Protein AF-A0A1C6CNF0-F1 (afdb_monomer)

Structure (mmCIF, N/CA/C/O backbone):
data_AF-A0A1C6CNF0-F1
#
_entry.id   AF-A0A1C6CNF0-F1
#
loop_
_atom_site.group_PDB
_atom_site.id
_atom_site.type_symbol
_atom_site.label_atom_id
_atom_site.label_alt_id
_atom_site.label_comp_id
_atom_site.label_asym_id
_atom_site.label_entity_id
_atom_site.label_seq_id
_atom_site.pdbx_PDB_ins_code
_atom_site.Cartn_x
_atom_site.Cartn_y
_atom_site.Cartn_z
_atom_site.occupancy
_atom_site.B_iso_or_equiv
_atom_site.auth_seq_id
_atom_site.auth_comp_id
_atom_site.auth_asym_id
_atom_site.auth_atom_id
_atom_site.pdbx_PDB_model_num
ATOM 1 N N . MET A 1 1 ? 11.056 -21.418 -37.178 1.00 41.09 1 MET A N 1
ATOM 2 C CA . MET A 1 1 ? 12.024 -20.706 -36.322 1.00 41.09 1 MET A CA 1
ATOM 3 C C . MET A 1 1 ? 11.214 -19.756 -35.467 1.00 41.09 1 MET A C 1
ATOM 5 O O . MET A 1 1 ? 10.624 -18.833 -36.010 1.00 41.09 1 MET A O 1
ATOM 9 N N . GLN A 1 2 ? 11.046 -20.071 -34.186 1.00 51.88 2 GLN A N 1
ATOM 10 C CA . GLN A 1 2 ? 10.356 -19.191 -33.249 1.00 51.88 2 GLN A CA 1
ATOM 11 C C . GLN A 1 2 ? 11.334 -18.046 -32.964 1.00 51.88 2 GLN A C 1
ATOM 13 O O . GLN A 1 2 ? 12.425 -18.301 -32.461 1.00 51.88 2 GLN A O 1
ATOM 18 N N . GLY A 1 3 ? 11.019 -16.834 -33.427 1.00 52.22 3 GLY A N 1
ATOM 19 C CA . GLY A 1 3 ? 11.865 -15.670 -33.176 1.00 52.22 3 GLY A CA 1
ATOM 20 C C . GLY A 1 3 ? 12.006 -15.483 -31.671 1.00 52.22 3 GLY A C 1
ATOM 21 O O . GLY A 1 3 ? 10.998 -15.500 -30.964 1.00 52.22 3 GLY A O 1
ATOM 22 N N . SER A 1 4 ? 13.242 -15.368 -31.186 1.00 65.50 4 SER A N 1
ATOM 23 C CA . SER A 1 4 ? 13.508 -14.953 -29.811 1.00 65.50 4 SER A CA 1
ATOM 24 C C . SER A 1 4 ? 12.724 -13.672 -29.545 1.00 65.50 4 SER A C 1
ATOM 26 O O . SER A 1 4 ? 12.798 -12.735 -30.345 1.00 65.50 4 SER A O 1
ATOM 28 N N . GLN A 1 5 ? 11.944 -13.641 -28.466 1.00 62.62 5 GLN A N 1
ATOM 29 C CA . GLN A 1 5 ? 11.320 -12.396 -28.030 1.00 62.62 5 GLN A CA 1
ATOM 30 C C . GLN A 1 5 ? 12.415 -11.336 -27.814 1.00 62.62 5 GLN A C 1
ATOM 32 O O . GLN A 1 5 ? 13.530 -11.710 -27.436 1.00 62.62 5 GLN A O 1
ATOM 37 N N . PRO A 1 6 ? 12.135 -10.048 -28.091 1.00 63.72 6 PRO A N 1
ATOM 38 C CA . PRO A 1 6 ? 13.075 -8.984 -27.774 1.00 63.72 6 PRO A CA 1
ATOM 39 C C . PRO A 1 6 ? 13.482 -9.085 -26.300 1.00 63.72 6 PRO A C 1
ATOM 41 O O . PRO A 1 6 ? 12.638 -9.325 -25.435 1.00 63.72 6 PRO A O 1
ATOM 44 N N . GLU A 1 7 ? 14.778 -8.954 -26.031 1.00 69.12 7 GLU A N 1
ATOM 45 C CA . GLU A 1 7 ? 15.297 -8.886 -24.669 1.00 69.12 7 GLU A CA 1
ATOM 46 C C . GLU A 1 7 ? 14.812 -7.570 -24.058 1.00 69.12 7 GLU A C 1
ATOM 48 O O . GLU A 1 7 ? 15.186 -6.494 -24.520 1.00 69.12 7 GLU A O 1
ATOM 53 N N . HIS A 1 8 ? 13.917 -7.672 -23.078 1.00 72.19 8 HIS A N 1
ATOM 54 C CA . HIS A 1 8 ? 13.428 -6.528 -22.323 1.00 72.19 8 HIS A CA 1
ATOM 55 C C . HIS A 1 8 ? 14.229 -6.412 -21.031 1.00 72.19 8 HIS A C 1
ATOM 57 O O . HIS A 1 8 ? 14.367 -7.393 -20.295 1.00 72.19 8 HIS A O 1
ATOM 63 N N . ASP A 1 9 ? 14.740 -5.219 -20.748 1.00 82.62 9 ASP A N 1
ATOM 64 C CA . ASP A 1 9 ? 15.490 -4.954 -19.523 1.00 82.62 9 ASP A CA 1
ATOM 65 C C . ASP A 1 9 ? 14.503 -4.694 -18.383 1.00 82.62 9 ASP A C 1
ATOM 67 O O . ASP A 1 9 ? 13.824 -3.665 -18.368 1.00 82.62 9 ASP A O 1
ATOM 71 N N . VAL A 1 10 ? 14.387 -5.642 -17.450 1.00 81.19 10 VAL A N 1
ATOM 72 C CA . VAL A 1 10 ? 13.508 -5.525 -16.280 1.00 81.19 10 VAL A CA 1
ATOM 73 C C . VAL A 1 10 ? 14.346 -5.267 -15.037 1.00 81.19 10 VAL A C 1
ATOM 75 O O . VAL A 1 10 ? 15.206 -6.073 -14.676 1.00 81.19 10 VAL A O 1
ATOM 78 N N . ARG A 1 11 ? 14.080 -4.153 -14.348 1.00 83.19 11 ARG A N 1
ATOM 79 C CA . ARG A 1 11 ? 14.834 -3.739 -13.153 1.00 83.19 11 ARG A CA 1
ATOM 80 C C . ARG A 1 11 ? 13.906 -3.322 -12.032 1.00 83.19 11 ARG A C 1
ATOM 82 O O . ARG A 1 11 ? 12.896 -2.679 -12.280 1.00 83.19 11 ARG A O 1
ATOM 89 N N . VAL A 1 12 ? 14.276 -3.620 -10.789 1.00 83.81 12 VAL A N 1
ATOM 90 C CA . VAL A 1 12 ? 13.566 -3.077 -9.624 1.00 83.81 12 VAL A CA 1
ATOM 91 C C . VAL A 1 12 ? 13.845 -1.581 -9.530 1.00 83.81 12 VAL A C 1
ATOM 93 O O . VAL A 1 12 ? 15.001 -1.164 -9.478 1.00 83.81 12 VAL A O 1
ATOM 96 N N . LEU A 1 13 ? 12.777 -0.790 -9.503 1.00 82.25 13 LEU A N 1
ATOM 97 C CA . LEU A 1 13 ? 12.830 0.656 -9.327 1.00 82.25 13 LEU A CA 1
ATOM 98 C C . LEU A 1 13 ? 12.892 1.032 -7.848 1.00 82.25 13 LEU A C 1
ATOM 100 O O . LEU A 1 13 ? 13.674 1.885 -7.435 1.00 82.25 13 LEU A O 1
ATOM 104 N N . GLY A 1 14 ? 12.049 0.385 -7.049 1.00 81.12 14 GLY A N 1
ATOM 105 C CA . GLY A 1 14 ? 11.893 0.691 -5.640 1.00 81.12 14 GLY A CA 1
ATOM 106 C C . GLY A 1 14 ? 11.078 -0.374 -4.927 1.00 81.12 14 GLY A C 1
ATOM 107 O O . GLY A 1 14 ? 10.354 -1.152 -5.548 1.00 81.12 14 GLY A O 1
ATOM 108 N N . MET A 1 15 ? 11.219 -0.402 -3.607 1.00 85.94 15 MET A N 1
ATOM 109 C CA . MET A 1 15 ? 10.506 -1.321 -2.734 1.00 85.94 15 MET A CA 1
ATOM 110 C C . MET A 1 15 ? 9.987 -0.555 -1.523 1.00 85.94 15 MET A C 1
ATOM 112 O O . MET A 1 15 ? 10.771 0.048 -0.794 1.00 85.94 15 MET A O 1
ATOM 116 N N . CYS A 1 16 ? 8.679 -0.615 -1.301 1.00 87.69 16 CYS A N 1
ATOM 117 C CA . CYS A 1 16 ? 8.006 -0.040 -0.148 1.00 87.69 16 CYS A CA 1
ATOM 118 C C . CYS A 1 16 ? 7.602 -1.161 0.826 1.00 87.69 16 CYS A C 1
ATOM 120 O O . CYS A 1 16 ? 6.843 -2.053 0.435 1.00 87.69 16 CYS A O 1
ATOM 122 N N . PRO A 1 17 ? 8.109 -1.175 2.072 1.00 89.62 17 PRO A N 1
ATOM 123 C CA . PRO A 1 17 ? 7.618 -2.090 3.094 1.00 89.62 17 PRO A CA 1
ATOM 124 C C . PRO A 1 17 ? 6.201 -1.694 3.531 1.00 89.62 17 PRO A C 1
ATOM 126 O O . PRO A 1 17 ? 5.917 -0.522 3.778 1.00 89.62 17 PRO A O 1
ATOM 129 N N . LEU A 1 18 ? 5.329 -2.689 3.660 1.00 89.62 18 LEU A N 1
ATOM 130 C CA . LEU A 1 18 ? 3.935 -2.536 4.063 1.00 89.62 18 LEU A CA 1
ATOM 131 C C . LEU A 1 18 ? 3.732 -3.084 5.473 1.00 89.62 18 LEU A C 1
ATOM 133 O O . LEU A 1 18 ? 4.298 -4.121 5.827 1.00 89.62 18 LEU A O 1
ATOM 137 N N . TYR A 1 19 ? 2.908 -2.409 6.269 1.00 90.19 19 TYR A N 1
ATOM 138 C CA . TYR A 1 19 ? 2.727 -2.722 7.684 1.00 90.19 19 TYR A CA 1
ATOM 139 C C . TYR A 1 19 ? 1.264 -2.957 8.056 1.00 90.19 19 TYR A C 1
ATOM 141 O O . TYR A 1 19 ? 0.351 -2.402 7.453 1.00 90.19 19 TYR A O 1
ATOM 149 N N . GLY A 1 20 ? 1.027 -3.742 9.100 1.00 89.69 20 GLY A N 1
ATOM 150 C CA . GLY A 1 20 ? -0.274 -3.847 9.752 1.00 89.69 20 GLY A CA 1
ATOM 151 C C . GLY A 1 20 ? -0.565 -2.641 10.649 1.00 89.69 20 GLY A C 1
ATOM 152 O O . GLY A 1 20 ? 0.234 -1.702 10.769 1.00 89.69 20 GLY A O 1
ATOM 153 N N . LEU A 1 21 ? -1.716 -2.681 11.325 1.00 88.75 21 LEU A N 1
ATOM 154 C CA . LEU A 1 21 ? -2.074 -1.702 12.364 1.00 88.75 21 LEU A CA 1
ATOM 155 C C . LEU A 1 21 ? -1.209 -1.834 13.625 1.00 88.75 21 LEU A C 1
ATOM 157 O O . LEU A 1 21 ? -1.020 -0.864 14.350 1.00 88.75 21 LEU A O 1
ATOM 161 N N . ASP A 1 22 ? -0.657 -3.022 13.852 1.00 87.00 22 ASP A N 1
ATOM 162 C CA . ASP A 1 22 ? 0.239 -3.384 14.952 1.00 87.00 22 ASP A CA 1
ATOM 163 C C . ASP A 1 22 ? 1.720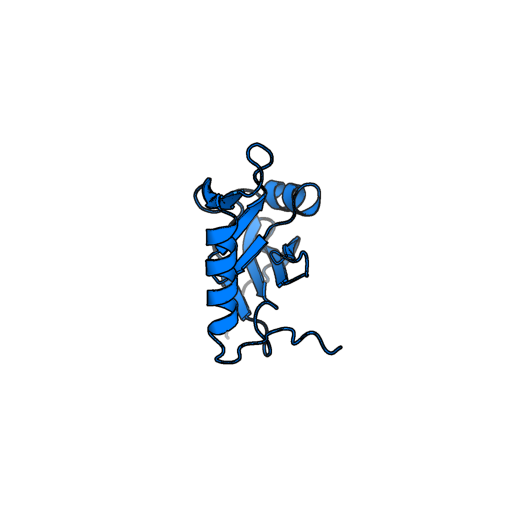 -3.097 14.651 1.00 87.00 22 ASP A C 1
ATOM 165 O O . ASP A 1 22 ? 2.595 -3.516 15.405 1.00 87.00 22 ASP A O 1
ATOM 169 N N . ASP A 1 23 ? 2.007 -2.389 13.552 1.00 86.50 23 ASP A N 1
ATOM 170 C CA . ASP A 1 23 ? 3.359 -2.086 13.074 1.00 86.50 23 ASP A CA 1
ATOM 171 C C . ASP A 1 23 ? 4.205 -3.313 12.678 1.00 86.50 23 ASP A C 1
ATOM 173 O O . ASP A 1 23 ? 5.398 -3.168 12.395 1.00 86.50 23 ASP A O 1
ATOM 177 N N . ASN A 1 24 ? 3.602 -4.499 12.560 1.00 86.88 24 ASN A N 1
ATOM 178 C CA . ASN A 1 24 ? 4.273 -5.661 11.986 1.00 86.88 24 ASN A CA 1
ATOM 179 C C . ASN A 1 24 ? 4.357 -5.541 10.462 1.00 86.88 24 ASN A C 1
ATOM 181 O O . ASN A 1 24 ? 3.446 -5.021 9.822 1.00 86.88 24 ASN A O 1
ATOM 185 N N . LEU A 1 25 ? 5.453 -6.023 9.871 1.00 87.31 25 LEU A N 1
ATOM 186 C CA . LEU A 1 25 ? 5.607 -6.084 8.417 1.00 87.31 25 LEU A CA 1
ATOM 187 C C . LEU A 1 25 ? 4.594 -7.087 7.843 1.00 87.31 25 LEU A C 1
ATOM 189 O O . LEU A 1 25 ? 4.649 -8.274 8.161 1.00 87.31 25 LEU A O 1
ATOM 193 N N . THR A 1 26 ? 3.693 -6.613 6.988 1.00 86.81 26 THR A N 1
ATOM 194 C CA . THR A 1 26 ? 2.633 -7.416 6.356 1.00 86.81 26 THR A CA 1
ATOM 195 C C . THR A 1 26 ? 2.829 -7.578 4.855 1.00 86.81 26 THR A C 1
ATOM 197 O O . THR A 1 26 ? 2.084 -8.331 4.231 1.00 86.81 26 THR A O 1
ATOM 200 N N . GLY A 1 27 ? 3.834 -6.931 4.260 1.00 87.94 27 GLY A N 1
ATOM 201 C CA . GLY A 1 27 ? 4.175 -7.159 2.863 1.00 87.94 27 GLY A CA 1
ATOM 202 C C . GLY A 1 27 ? 5.232 -6.222 2.294 1.00 87.94 27 GLY A C 1
ATOM 203 O O . GLY A 1 27 ? 5.807 -5.394 2.998 1.00 87.94 27 GLY A O 1
ATOM 204 N N . TYR A 1 28 ? 5.458 -6.355 0.993 1.00 88.31 28 TYR A N 1
ATOM 205 C CA . TYR A 1 28 ? 6.272 -5.455 0.188 1.00 88.31 28 TYR A CA 1
ATOM 206 C C . TYR A 1 28 ? 5.528 -5.082 -1.082 1.00 88.31 28 TYR A C 1
ATOM 208 O O . TYR A 1 28 ? 4.956 -5.946 -1.742 1.00 88.31 28 TYR A O 1
ATOM 216 N N . TYR A 1 29 ? 5.598 -3.810 -1.445 1.00 88.12 29 TYR A N 1
ATOM 217 C CA . TYR A 1 29 ? 5.175 -3.315 -2.741 1.00 88.12 29 TYR A CA 1
ATOM 218 C C . TYR A 1 29 ? 6.415 -2.967 -3.559 1.00 88.12 29 TYR A C 1
ATOM 220 O O . TYR A 1 29 ? 7.208 -2.113 -3.160 1.00 88.12 29 TYR A O 1
ATOM 228 N N . VAL A 1 30 ? 6.624 -3.657 -4.674 1.00 86.88 30 VAL A N 1
ATOM 229 C CA . VAL A 1 30 ? 7.828 -3.550 -5.501 1.00 86.88 30 VAL A CA 1
ATOM 230 C C . VAL A 1 30 ? 7.445 -2.978 -6.854 1.00 86.88 30 VAL A C 1
ATOM 232 O O . VAL A 1 30 ? 6.652 -3.580 -7.567 1.00 86.88 30 VAL A O 1
ATOM 235 N N . LEU A 1 31 ? 8.033 -1.847 -7.229 1.00 86.69 31 LEU A N 1
ATOM 236 C CA . LEU A 1 31 ? 7.903 -1.296 -8.576 1.00 86.69 31 LEU A CA 1
ATOM 237 C C . LEU A 1 31 ? 9.040 -1.794 -9.459 1.00 86.69 31 LEU A C 1
ATOM 239 O O . LEU A 1 31 ? 10.190 -1.876 -9.010 1.00 86.69 31 LEU A O 1
ATOM 243 N N . PHE A 1 32 ? 8.745 -2.057 -10.728 1.00 85.12 32 PHE A N 1
ATOM 244 C CA . PHE A 1 32 ? 9.763 -2.410 -11.709 1.00 85.12 32 PHE A CA 1
ATOM 245 C C . PHE A 1 32 ? 9.686 -1.535 -12.959 1.00 85.12 32 PHE A C 1
ATOM 247 O O . PHE A 1 32 ? 8.627 -1.062 -13.367 1.00 85.12 32 PHE A O 1
ATOM 254 N N . LEU A 1 33 ? 10.853 -1.306 -13.552 1.00 84.00 33 LEU A N 1
ATOM 255 C CA . LEU A 1 33 ? 11.011 -0.717 -14.868 1.00 84.00 33 LEU A CA 1
ATOM 256 C C . LEU A 1 33 ? 11.030 -1.826 -15.914 1.00 84.00 33 LEU A C 1
ATOM 258 O O . LEU A 1 33 ? 11.576 -2.903 -15.662 1.00 84.00 33 LEU A O 1
ATOM 262 N N . ARG A 1 34 ? 10.525 -1.520 -17.104 1.00 83.81 34 ARG A N 1
ATOM 263 C CA . ARG A 1 34 ? 10.775 -2.267 -18.333 1.00 83.81 34 ARG A CA 1
ATOM 264 C C . ARG A 1 34 ? 11.337 -1.301 -19.360 1.00 83.81 34 ARG A C 1
ATOM 266 O O . ARG A 1 34 ? 10.723 -0.279 -19.644 1.00 83.81 34 ARG A O 1
ATOM 273 N N . ASP A 1 35 ? 12.510 -1.620 -19.891 1.00 86.50 35 ASP A N 1
ATOM 274 C CA . ASP A 1 35 ? 13.201 -0.803 -20.894 1.00 86.50 35 ASP A CA 1
ATOM 275 C C . ASP A 1 35 ? 13.423 0.656 -20.439 1.00 86.50 35 ASP A C 1
ATOM 277 O O . ASP A 1 35 ? 13.409 1.588 -21.238 1.00 86.50 35 ASP A O 1
ATOM 281 N N . GLY A 1 36 ? 13.641 0.849 -19.132 1.00 78.25 36 GLY A N 1
ATOM 282 C CA . GLY A 1 36 ? 13.880 2.156 -18.511 1.00 78.25 36 GLY A CA 1
ATOM 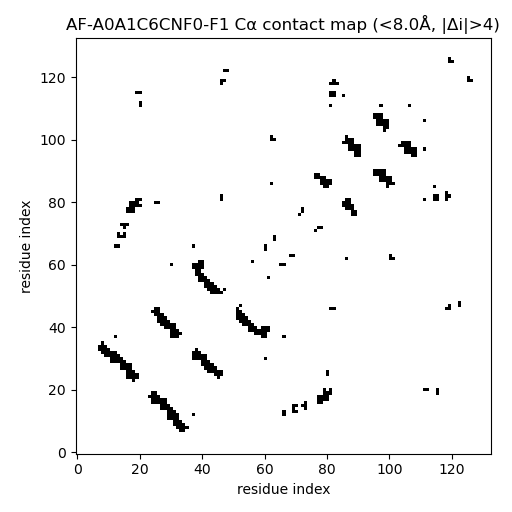283 C C . GLY A 1 36 ? 12.626 2.902 -18.047 1.00 78.25 36 GLY A C 1
ATOM 284 O O . GLY A 1 36 ? 12.765 3.863 -17.297 1.00 78.25 36 GLY A O 1
ATOM 285 N N . GLU A 1 37 ? 11.430 2.433 -18.404 1.00 82.31 37 GLU A N 1
ATOM 286 C CA . GLU A 1 37 ? 10.156 3.073 -18.055 1.00 82.31 37 GLU A CA 1
ATOM 287 C C . GLU A 1 37 ? 9.416 2.297 -16.956 1.00 82.31 37 GLU A C 1
ATOM 289 O O . GLU A 1 37 ? 9.453 1.063 -16.968 1.00 82.31 37 GLU A O 1
ATOM 294 N N . PRO A 1 38 ? 8.729 2.957 -16.004 1.00 80.12 38 PRO A N 1
ATOM 295 C CA . PRO A 1 38 ? 7.938 2.255 -14.998 1.00 80.12 38 PRO A CA 1
ATOM 296 C C . PRO A 1 38 ? 6.844 1.398 -15.640 1.00 80.12 38 PRO A C 1
ATOM 298 O O . PRO A 1 38 ? 6.083 1.871 -16.480 1.00 80.12 38 PRO A O 1
ATOM 301 N N . ASN A 1 39 ? 6.795 0.114 -15.280 1.00 82.94 39 ASN A N 1
ATOM 302 C CA . ASN A 1 39 ? 6.029 -0.885 -16.030 1.00 82.94 39 ASN A CA 1
ATOM 303 C C . ASN A 1 39 ? 5.279 -1.872 -15.133 1.00 82.94 39 ASN A C 1
ATOM 305 O O . ASN A 1 39 ? 5.129 -3.036 -15.488 1.00 82.94 39 ASN A O 1
ATOM 309 N N . GLY A 1 40 ? 4.820 -1.424 -13.968 1.00 83.06 40 GLY A N 1
ATOM 310 C CA . GLY A 1 40 ? 4.017 -2.269 -13.098 1.00 83.06 40 GLY A CA 1
ATOM 311 C C . GLY A 1 40 ? 4.512 -2.368 -11.670 1.00 83.06 40 GLY A C 1
ATOM 312 O O . GLY A 1 40 ? 5.499 -1.742 -11.261 1.00 83.06 40 GLY A O 1
ATOM 313 N N . TYR A 1 41 ? 3.811 -3.216 -10.926 1.00 86.81 41 TYR A N 1
ATOM 314 C CA . TYR A 1 41 ? 4.120 -3.521 -9.544 1.00 86.81 41 TYR A CA 1
ATOM 315 C C . TYR A 1 41 ? 3.958 -5.007 -9.226 1.00 86.81 41 TYR A C 1
ATOM 317 O O . TYR A 1 41 ? 3.251 -5.758 -9.900 1.00 86.81 41 TYR A O 1
ATOM 325 N N . LEU A 1 42 ? 4.626 -5.406 -8.150 1.00 86.56 42 LEU A N 1
ATOM 326 C CA . LEU A 1 42 ? 4.502 -6.686 -7.479 1.00 86.56 42 LEU A CA 1
ATOM 327 C C . LEU A 1 42 ? 4.171 -6.419 -6.007 1.00 86.56 42 LEU A C 1
ATOM 329 O O . LEU A 1 42 ? 4.970 -5.819 -5.288 1.00 86.56 42 LEU A O 1
ATOM 333 N N . LEU A 1 43 ? 3.020 -6.897 -5.547 1.00 86.69 43 LEU A N 1
ATOM 334 C CA . LEU A 1 43 ? 2.657 -6.942 -4.135 1.00 86.69 43 LEU A CA 1
ATOM 335 C C . LEU A 1 43 ? 2.980 -8.330 -3.590 1.00 86.69 43 LEU A C 1
ATOM 337 O O . LEU A 1 43 ? 2.444 -9.325 -4.063 1.00 86.69 43 LEU A O 1
ATOM 341 N N . ILE A 1 44 ? 3.824 -8.392 -2.567 1.00 85.94 44 ILE A N 1
ATOM 342 C CA . ILE A 1 44 ? 4.113 -9.609 -1.809 1.00 85.94 44 ILE A CA 1
ATOM 343 C C . ILE A 1 44 ? 3.454 -9.449 -0.447 1.00 85.94 44 ILE A C 1
ATOM 345 O O . ILE A 1 44 ? 3.942 -8.681 0.378 1.00 85.94 44 ILE A O 1
ATOM 349 N N . SER A 1 45 ? 2.358 -10.160 -0.197 1.00 83.06 45 SER A N 1
ATOM 350 C CA . SER A 1 45 ? 1.649 -10.088 1.080 1.00 83.06 45 SER A CA 1
ATOM 351 C C . SER A 1 45 ? 1.985 -11.253 2.015 1.00 83.06 45 SER A C 1
ATOM 353 O O . SER A 1 45 ? 1.941 -12.418 1.624 1.00 83.06 45 SER A O 1
ATOM 355 N N . PHE A 1 46 ? 2.245 -10.919 3.279 1.00 80.38 46 PHE A N 1
ATOM 356 C CA . PHE A 1 46 ? 2.384 -11.820 4.430 1.00 80.38 46 PHE A CA 1
ATOM 357 C C . PHE A 1 46 ? 1.191 -11.729 5.390 1.00 80.38 46 PHE A C 1
ATOM 359 O O . PHE A 1 46 ? 1.246 -12.254 6.500 1.00 80.38 46 PHE A O 1
ATOM 366 N N . LEU A 1 47 ? 0.123 -11.031 4.994 1.00 75.19 47 LEU A N 1
ATOM 367 C CA . LEU A 1 47 ? -1.075 -10.856 5.819 1.00 75.19 47 LEU A CA 1
ATOM 368 C C . LEU A 1 47 ? -1.813 -12.190 6.056 1.00 75.19 47 LEU A C 1
ATOM 370 O O . LEU A 1 47 ? -2.558 -12.324 7.021 1.00 75.19 47 LEU A O 1
ATOM 374 N N . HIS A 1 48 ? -1.549 -13.176 5.198 1.00 68.19 48 HIS A N 1
ATOM 375 C CA . HIS A 1 48 ? -2.114 -14.519 5.205 1.00 68.19 48 HIS A CA 1
ATOM 376 C C . HIS A 1 48 ? -1.056 -15.555 5.606 1.00 68.19 48 HIS A C 1
ATOM 378 O O . HIS A 1 48 ? 0.094 -15.493 5.162 1.00 68.19 48 HIS A O 1
ATOM 384 N N . VAL A 1 49 ? -1.433 -16.533 6.437 1.00 57.31 49 VAL A N 1
ATOM 385 C CA . VAL A 1 49 ? -0.533 -17.632 6.817 1.00 57.31 49 VAL A CA 1
ATOM 386 C C . VAL A 1 49 ? -0.524 -18.679 5.713 1.00 57.31 49 VAL A C 1
ATOM 388 O O . VAL A 1 49 ? -1.532 -19.329 5.458 1.00 57.31 49 VAL A O 1
ATOM 391 N N . GLY A 1 50 ? 0.635 -18.888 5.091 1.00 61.91 50 GLY A N 1
ATOM 392 C CA . GLY A 1 50 ? 0.806 -19.883 4.037 1.00 61.91 50 GLY A CA 1
ATOM 393 C C . GLY A 1 50 ? 1.618 -19.337 2.872 1.00 61.91 50 GLY A C 1
ATOM 394 O O . GLY A 1 50 ? 2.676 -18.741 3.069 1.00 61.91 50 GLY A O 1
ATOM 395 N N . THR A 1 51 ? 1.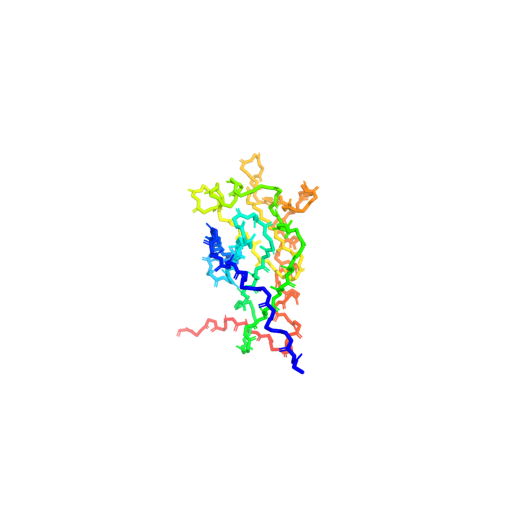151 -19.585 1.651 1.00 57.94 51 THR A N 1
ATOM 396 C CA . THR A 1 51 ? 1.781 -19.051 0.440 1.00 57.94 51 THR A CA 1
ATOM 397 C C . THR A 1 51 ? 1.506 -17.548 0.355 1.00 57.94 51 THR A C 1
ATOM 399 O O . THR A 1 51 ? 0.341 -17.162 0.444 1.00 57.94 51 THR A O 1
ATOM 402 N N . PRO A 1 52 ? 2.534 -16.697 0.187 1.00 63.03 52 PRO A N 1
ATOM 403 C CA . PRO A 1 52 ? 2.324 -15.261 0.080 1.00 63.03 52 PRO A CA 1
ATOM 404 C C . PRO A 1 52 ? 1.409 -14.958 -1.106 1.00 63.03 52 PRO A C 1
ATOM 406 O O . PRO A 1 52 ? 1.595 -15.510 -2.195 1.00 63.03 52 PRO A O 1
ATOM 409 N N . VAL A 1 53 ? 0.426 -14.082 -0.893 1.00 64.94 53 VAL A N 1
ATOM 410 C CA . VAL A 1 53 ? -0.392 -13.575 -1.997 1.00 64.94 53 VAL A CA 1
ATOM 411 C C . VAL A 1 53 ? 0.500 -12.669 -2.828 1.00 64.94 53 VAL A C 1
ATOM 413 O O . VAL A 1 53 ? 1.084 -11.715 -2.309 1.00 64.94 53 VAL A O 1
ATOM 416 N N . VAL A 1 54 ? 0.625 -13.024 -4.102 1.00 66.06 54 VAL A N 1
ATOM 417 C CA . VAL A 1 54 ? 1.341 -12.253 -5.105 1.00 66.06 54 VAL A CA 1
ATOM 418 C C . VAL A 1 54 ? 0.304 -11.620 -6.018 1.00 66.06 54 VAL A C 1
ATOM 420 O O . VAL A 1 54 ? -0.341 -12.335 -6.784 1.00 66.06 54 VAL A O 1
ATOM 423 N N . ASP A 1 55 ? 0.137 -10.304 -5.912 1.00 70.31 55 ASP A N 1
ATOM 424 C CA . ASP A 1 55 ? -0.605 -9.524 -6.904 1.00 70.31 55 ASP A CA 1
ATOM 425 C C . ASP A 1 55 ? 0.382 -8.803 -7.828 1.00 70.31 55 ASP A C 1
ATOM 427 O O . ASP A 1 55 ? 1.447 -8.351 -7.397 1.00 70.31 55 ASP A O 1
ATOM 431 N N . LEU A 1 56 ? 0.064 -8.793 -9.117 1.00 76.19 56 LEU A N 1
ATOM 432 C CA . LEU A 1 56 ? 0.967 -8.420 -10.198 1.00 76.19 56 LEU A CA 1
ATOM 433 C C . LEU A 1 56 ? 0.193 -7.657 -11.266 1.00 76.19 56 LEU A C 1
ATOM 435 O O . LEU A 1 56 ? -0.674 -8.222 -11.934 1.00 76.19 56 LEU A O 1
ATOM 439 N N . ALA A 1 57 ? 0.599 -6.414 -11.503 1.00 76.94 57 ALA A N 1
ATOM 440 C CA . ALA A 1 57 ? 0.167 -5.646 -12.661 1.00 76.94 57 ALA A CA 1
ATOM 441 C C . ALA A 1 57 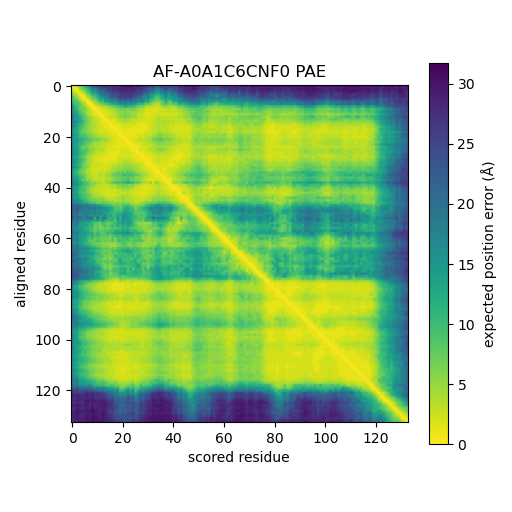? 1.381 -5.296 -13.524 1.00 76.94 57 ALA A C 1
ATOM 443 O O . ALA A 1 57 ? 2.431 -4.929 -13.003 1.00 76.94 57 ALA A O 1
ATOM 444 N N . PHE A 1 58 ? 1.224 -5.403 -14.845 1.00 67.44 58 PHE A N 1
ATOM 445 C CA . PHE A 1 58 ? 2.234 -5.028 -15.849 1.00 67.44 58 PHE A CA 1
ATOM 446 C C . PHE A 1 58 ? 1.869 -3.732 -16.586 1.00 67.44 58 PHE A C 1
ATOM 448 O O . PHE A 1 58 ? 2.466 -3.402 -17.608 1.00 67.44 58 PHE A O 1
ATOM 455 N N . ASP A 1 59 ? 0.844 -3.033 -16.101 1.00 68.00 59 ASP A N 1
ATOM 456 C CA . ASP A 1 59 ? 0.366 -1.782 -16.672 1.00 68.00 59 ASP A CA 1
ATOM 457 C C . ASP A 1 59 ? -0.120 -0.892 -15.521 1.00 68.00 59 ASP A C 1
ATOM 459 O O . ASP A 1 59 ? -1.050 -1.253 -14.798 1.00 68.00 59 ASP A O 1
ATOM 463 N N . GLY A 1 60 ? 0.569 0.228 -15.304 1.00 70.62 60 GLY A N 1
ATOM 464 C CA . GLY A 1 60 ? 0.302 1.157 -14.203 1.00 70.62 60 GLY A CA 1
ATOM 465 C C . GLY A 1 60 ? 1.093 0.897 -12.913 1.00 70.62 60 GLY A C 1
ATOM 466 O O . GLY A 1 60 ? 1.517 -0.212 -12.601 1.00 70.62 60 GLY A O 1
ATOM 467 N N . LEU A 1 61 ? 1.299 1.966 -12.146 1.00 72.06 61 LEU A N 1
ATOM 468 C CA . LEU A 1 61 ? 2.068 1.974 -10.896 1.00 72.06 61 LEU A CA 1
ATOM 469 C C . LEU A 1 61 ? 1.243 1.560 -9.657 1.00 72.06 61 LEU A C 1
ATOM 471 O O . LEU A 1 61 ? 1.789 1.454 -8.556 1.00 72.06 61 LEU A O 1
ATOM 475 N N . GLY A 1 62 ? -0.048 1.265 -9.852 1.00 78.25 62 GLY A N 1
ATOM 476 C CA . GLY A 1 62 ? -1.020 0.864 -8.831 1.00 78.25 62 GLY A CA 1
ATOM 477 C C . GLY A 1 62 ? -1.322 1.986 -7.836 1.00 78.25 62 GLY A C 1
ATOM 478 O O . GLY A 1 62 ? -1.837 3.015 -8.249 1.00 78.25 62 GLY A O 1
ATOM 479 N N . ILE A 1 63 ? -1.027 1.794 -6.543 1.00 77.00 63 ILE A N 1
ATOM 480 C CA . ILE A 1 63 ? -1.320 2.778 -5.470 1.00 77.00 63 ILE A CA 1
ATOM 481 C C . ILE A 1 63 ? -0.458 4.048 -5.515 1.00 77.00 63 ILE A C 1
ATOM 483 O O . ILE A 1 63 ? -0.647 4.944 -4.698 1.00 77.00 63 ILE A O 1
ATOM 487 N N . PHE A 1 64 ? 0.542 4.089 -6.391 1.00 77.12 64 PHE A N 1
ATOM 488 C CA . PHE A 1 64 ? 1.443 5.224 -6.533 1.00 77.12 64 PHE A CA 1
ATOM 489 C C . PHE A 1 64 ? 1.201 5.870 -7.888 1.00 77.12 64 PHE A C 1
ATOM 491 O O . PHE A 1 64 ? 1.213 5.170 -8.897 1.00 77.12 64 PHE A O 1
ATOM 498 N N . ASP A 1 65 ? 1.007 7.185 -7.913 1.00 67.44 65 ASP A N 1
ATOM 499 C CA . ASP A 1 65 ? 0.859 7.931 -9.164 1.00 67.44 65 ASP A CA 1
ATOM 500 C C . ASP A 1 65 ? 2.237 8.238 -9.777 1.00 67.44 65 ASP A C 1
ATOM 502 O O . ASP A 1 65 ? 2.380 8.278 -11.001 1.00 67.44 65 ASP A O 1
ATOM 506 N N . ASP A 1 66 ? 3.274 8.390 -8.938 1.00 69.38 66 ASP A N 1
ATOM 507 C CA . ASP A 1 66 ? 4.671 8.551 -9.351 1.00 69.38 66 ASP A CA 1
ATOM 508 C C . ASP A 1 66 ? 5.632 7.702 -8.495 1.00 69.38 66 ASP A C 1
ATOM 510 O O . ASP A 1 66 ? 5.442 7.385 -7.323 1.00 69.38 66 ASP A O 1
ATOM 514 N N . THR A 1 67 ? 6.761 7.379 -9.101 1.00 64.94 67 THR A N 1
ATOM 515 C CA . THR A 1 67 ? 7.960 6.781 -8.520 1.00 64.94 67 THR A CA 1
ATOM 516 C C . THR A 1 67 ? 8.503 7.549 -7.303 1.00 64.94 67 THR A C 1
ATOM 518 O O . THR A 1 67 ? 9.125 6.943 -6.424 1.00 64.94 67 THR A O 1
ATOM 521 N N . GLN A 1 68 ? 8.255 8.863 -7.212 1.00 64.44 68 GLN A N 1
ATOM 522 C CA . GLN A 1 68 ? 8.630 9.685 -6.054 1.00 64.44 68 GLN A CA 1
ATOM 523 C C . GLN A 1 68 ? 7.781 9.385 -4.814 1.00 64.44 68 GLN A C 1
ATOM 525 O O . GLN A 1 68 ? 8.303 9.455 -3.697 1.00 64.44 68 GLN A O 1
ATOM 530 N N . ASP A 1 69 ? 6.524 8.978 -4.996 1.00 68.19 69 ASP A N 1
ATOM 531 C CA . ASP A 1 69 ? 5.628 8.638 -3.889 1.00 68.19 69 ASP A CA 1
ATOM 532 C C . ASP A 1 69 ? 6.182 7.440 -3.119 1.00 68.19 69 ASP A C 1
ATOM 534 O O . ASP A 1 69 ? 6.249 7.449 -1.889 1.00 68.19 69 ASP A O 1
ATOM 538 N N . VAL A 1 70 ? 6.720 6.450 -3.838 1.00 65.25 70 VAL A N 1
ATOM 539 C CA . VAL A 1 70 ? 7.370 5.277 -3.234 1.00 65.25 70 VAL A CA 1
ATOM 540 C C . VAL A 1 70 ? 8.494 5.693 -2.302 1.00 65.25 70 VAL A C 1
ATOM 542 O O . VAL A 1 70 ? 8.542 5.234 -1.163 1.00 65.25 70 VAL A O 1
ATOM 545 N N . GLN A 1 71 ? 9.367 6.591 -2.767 1.00 63.66 71 GLN A N 1
ATOM 546 C CA . GLN A 1 71 ? 10.490 7.092 -1.978 1.00 63.66 71 GLN A CA 1
ATOM 547 C C . GLN A 1 71 ? 10.006 7.843 -0.733 1.00 63.66 71 GLN A C 1
ATOM 549 O O . GLN A 1 71 ? 10.591 7.686 0.344 1.00 63.66 71 GLN A O 1
ATOM 554 N N . MET A 1 72 ? 8.924 8.615 -0.853 1.00 64.31 72 MET A N 1
ATOM 555 C CA . MET A 1 72 ? 8.315 9.334 0.263 1.00 64.31 72 MET A CA 1
ATOM 556 C C . MET A 1 72 ? 7.802 8.363 1.337 1.00 64.31 72 MET A C 1
ATOM 558 O O . MET A 1 72 ? 8.156 8.503 2.514 1.00 64.31 72 MET A O 1
ATOM 562 N N . TYR A 1 73 ? 7.053 7.333 0.939 1.00 66.25 73 TYR A N 1
ATOM 563 C CA . TYR A 1 73 ? 6.477 6.346 1.853 1.00 66.25 73 TYR A CA 1
ATOM 564 C C . TYR A 1 73 ? 7.503 5.368 2.442 1.00 66.25 73 TYR A C 1
ATOM 566 O O . TYR A 1 73 ? 7.330 4.877 3.553 1.00 66.25 73 TYR A O 1
ATOM 574 N N . THR A 1 74 ? 8.642 5.134 1.788 1.00 62.19 74 THR A N 1
ATOM 575 C CA . THR A 1 74 ? 9.764 4.450 2.461 1.00 62.19 74 THR A CA 1
ATOM 576 C C . THR A 1 74 ? 10.371 5.262 3.605 1.00 62.19 74 THR A C 1
ATOM 578 O O . THR A 1 74 ? 10.909 4.671 4.539 1.00 62.19 74 THR A O 1
ATOM 581 N N . ASN A 1 75 ? 10.322 6.597 3.539 1.00 62.41 75 ASN A N 1
ATOM 582 C CA . ASN A 1 75 ? 11.152 7.462 4.384 1.00 62.41 75 ASN A CA 1
ATOM 583 C C . ASN A 1 75 ? 10.390 8.246 5.461 1.00 62.41 75 ASN A C 1
ATOM 585 O O . ASN A 1 75 ? 11.003 8.641 6.451 1.00 62.41 75 ASN A O 1
ATOM 589 N N . THR A 1 76 ? 9.090 8.500 5.287 1.00 67.56 76 THR A N 1
ATOM 590 C CA . THR A 1 76 ? 8.344 9.437 6.154 1.00 67.56 76 THR A CA 1
ATOM 591 C C . THR A 1 76 ? 7.127 8.822 6.829 1.00 67.56 76 THR A C 1
ATOM 593 O O . THR A 1 76 ? 6.958 9.006 8.034 1.00 67.56 76 THR A O 1
ATOM 596 N N . GLU A 1 77 ? 6.325 8.034 6.112 1.00 76.00 77 GLU A N 1
ATOM 597 C CA . GLU A 1 77 ? 5.128 7.404 6.667 1.00 76.00 77 GLU A CA 1
ATOM 598 C C . GLU A 1 77 ? 5.002 5.939 6.280 1.00 76.00 77 GLU A C 1
ATOM 600 O O . GLU A 1 77 ? 5.122 5.571 5.119 1.00 76.00 77 GLU A O 1
ATOM 605 N N . ARG A 1 78 ? 4.689 5.096 7.267 1.00 88.25 78 ARG A N 1
ATOM 606 C CA . ARG A 1 78 ? 4.449 3.671 7.038 1.00 88.25 78 ARG A CA 1
ATOM 607 C C . ARG A 1 78 ? 3.107 3.465 6.347 1.00 88.25 78 ARG A C 1
ATO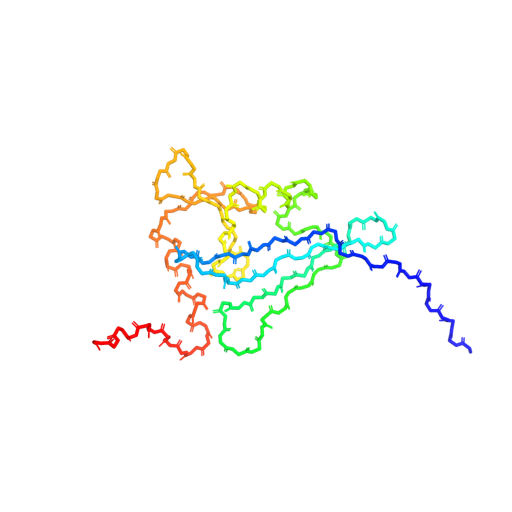M 609 O O . ARG A 1 78 ? 2.069 3.780 6.934 1.00 88.25 78 ARG A O 1
ATOM 616 N N . VAL A 1 79 ? 3.141 2.843 5.174 1.00 90.88 79 VAL A N 1
ATOM 617 C CA . VAL A 1 79 ? 1.938 2.377 4.479 1.00 90.88 79 VAL A CA 1
ATOM 618 C C . VAL A 1 79 ? 1.339 1.200 5.239 1.00 90.88 79 VAL A C 1
ATOM 620 O O . VAL A 1 79 ? 2.025 0.230 5.573 1.00 90.88 79 VAL A O 1
ATOM 623 N N . ARG A 1 80 ? 0.045 1.301 5.526 1.00 91.38 80 ARG A N 1
ATOM 624 C CA . ARG A 1 80 ? -0.771 0.271 6.154 1.00 91.38 80 ARG A CA 1
ATOM 625 C C . ARG A 1 80 ? -1.416 -0.570 5.074 1.00 91.38 80 ARG A C 1
ATOM 627 O O . ARG A 1 80 ? -2.213 -0.049 4.306 1.00 91.38 80 ARG A O 1
ATOM 634 N N . TYR A 1 81 ? -1.087 -1.852 5.037 1.00 90.06 81 TYR A N 1
ATOM 635 C CA . TYR A 1 81 ? -1.752 -2.819 4.175 1.00 90.06 81 TYR A CA 1
ATOM 636 C C . TYR A 1 81 ? -2.674 -3.673 5.031 1.00 90.06 81 TYR A C 1
ATOM 638 O O . TYR A 1 81 ? -2.207 -4.445 5.875 1.00 90.06 81 TYR A O 1
ATOM 646 N N . LEU A 1 82 ? -3.980 -3.485 4.844 1.00 87.31 82 LEU A N 1
ATOM 647 C CA . LEU A 1 82 ? -5.011 -4.130 5.653 1.00 87.31 82 LEU A CA 1
ATOM 648 C C . LEU A 1 82 ? -5.727 -5.270 4.920 1.00 87.31 82 LEU A C 1
ATOM 650 O O . LEU A 1 82 ? -6.538 -5.959 5.535 1.00 87.31 82 LEU A O 1
ATOM 654 N N . GLY A 1 83 ? -5.430 -5.481 3.638 1.00 83.38 83 GLY A N 1
ATOM 655 C CA . GLY A 1 83 ? -6.080 -6.459 2.768 1.00 83.38 83 GLY A CA 1
ATOM 656 C C . GLY A 1 83 ? -6.020 -6.054 1.291 1.00 83.38 83 GLY A C 1
ATOM 657 O O . GLY A 1 83 ? -5.464 -5.000 0.978 1.00 83.38 83 GLY A O 1
ATOM 658 N N . PRO A 1 84 ? -6.583 -6.873 0.385 1.00 80.12 84 PRO A N 1
ATOM 659 C CA . PRO A 1 84 ? -6.658 -6.552 -1.041 1.00 80.12 84 PRO A CA 1
ATOM 660 C C . PRO A 1 84 ? -7.344 -5.203 -1.259 1.00 80.12 84 PRO A C 1
ATOM 662 O O . PRO A 1 84 ? -8.433 -5.005 -0.734 1.00 80.12 84 PRO A O 1
ATOM 665 N N . ASP A 1 85 ? -6.704 -4.304 -2.005 1.00 81.25 85 ASP A N 1
ATOM 666 C CA . ASP A 1 85 ? -7.154 -2.925 -2.260 1.00 81.25 85 ASP A CA 1
ATOM 667 C C . ASP A 1 85 ? -7.265 -2.013 -1.015 1.00 81.25 85 ASP A C 1
ATOM 669 O O . ASP A 1 85 ? -7.766 -0.896 -1.094 1.00 81.25 85 ASP A O 1
ATOM 673 N N . GLU A 1 86 ? -6.737 -2.434 0.137 1.00 88.75 86 GLU A N 1
ATOM 674 C CA . GLU A 1 86 ? -6.894 -1.732 1.417 1.00 88.75 86 GLU A CA 1
ATOM 675 C C . GLU A 1 86 ? -5.552 -1.134 1.882 1.00 88.75 86 GLU A C 1
ATOM 677 O O . GLU A 1 86 ? -4.897 -1.655 2.797 1.00 88.75 86 GLU A O 1
ATOM 682 N N . PHE A 1 87 ? -5.131 -0.039 1.236 1.00 90.12 87 PHE A N 1
ATOM 683 C CA . PHE A 1 87 ? -3.870 0.664 1.509 1.00 90.12 87 PHE A CA 1
ATOM 684 C C . PHE A 1 87 ? -4.102 2.042 2.119 1.00 90.12 87 PHE A C 1
ATOM 686 O O . PHE A 1 87 ? -4.785 2.884 1.538 1.00 90.12 87 PHE A O 1
ATOM 693 N N . TYR A 1 88 ? -3.475 2.295 3.266 1.00 91.69 88 TYR A N 1
ATOM 694 C CA . TYR A 1 88 ? -3.720 3.505 4.041 1.00 91.69 88 TYR A CA 1
ATOM 695 C C . TYR A 1 88 ? -2.454 4.123 4.621 1.00 91.69 88 TYR A C 1
ATOM 697 O O . TYR A 1 88 ? -1.454 3.448 4.842 1.00 91.69 88 TYR A O 1
ATOM 705 N N . VAL A 1 89 ? -2.525 5.396 4.992 1.00 91.88 89 VAL A N 1
ATOM 706 C CA . VAL A 1 89 ? -1.520 6.075 5.821 1.00 91.88 89 VAL A CA 1
ATOM 707 C C . VAL A 1 89 ? -2.166 6.754 7.018 1.00 91.88 89 VAL A C 1
ATOM 709 O O . VAL A 1 89 ? -3.373 6.992 7.030 1.00 91.88 89 VAL A O 1
ATOM 712 N N . LYS A 1 90 ? -1.392 7.010 8.077 1.00 91.00 90 LYS A N 1
ATOM 713 C CA . LYS A 1 90 ? -1.936 7.658 9.278 1.00 91.00 90 LYS A CA 1
ATOM 714 C C . LYS A 1 90 ? -2.227 9.121 8.964 1.00 91.00 90 LYS A C 1
ATOM 716 O O . LYS A 1 90 ? -1.370 9.836 8.470 1.00 91.00 90 LYS A O 1
ATOM 721 N N . ASN A 1 91 ? -3.416 9.594 9.313 1.00 90.88 91 ASN A N 1
ATOM 722 C CA . ASN A 1 91 ? -3.731 11.004 9.160 1.00 90.88 91 ASN A CA 1
ATOM 723 C C . ASN A 1 91 ? -3.033 11.827 10.255 1.00 90.88 91 ASN A C 1
ATOM 725 O O . ASN A 1 91 ? -3.448 11.813 11.416 1.00 90.88 91 ASN A O 1
ATOM 729 N N . LEU A 1 92 ? -2.001 12.591 9.891 1.00 87.19 92 LEU A N 1
ATOM 730 C CA . LEU A 1 92 ? -1.290 13.462 10.838 1.00 87.19 92 LEU A CA 1
ATOM 731 C C . LEU A 1 92 ? -2.139 14.633 11.350 1.00 87.19 92 LEU A C 1
ATOM 733 O O . LEU A 1 92 ? -1.852 15.183 12.412 1.00 87.19 92 LEU A O 1
ATOM 737 N N . SER A 1 93 ? -3.179 15.018 10.608 1.00 87.88 93 SER A N 1
ATOM 738 C CA . SER A 1 93 ? -4.052 16.143 10.963 1.00 87.88 93 SER A CA 1
ATOM 739 C C . SER A 1 93 ? -5.185 15.736 11.904 1.00 87.88 93 SER A C 1
ATOM 741 O O . SER A 1 93 ? -5.794 16.588 12.550 1.00 87.88 93 SER A O 1
ATOM 743 N N . THR A 1 94 ? -5.520 14.446 11.987 1.00 89.56 94 THR A N 1
ATOM 744 C CA . THR A 1 94 ? -6.627 13.947 12.816 1.00 89.56 94 THR A CA 1
ATOM 745 C C . THR A 1 94 ? -6.271 12.588 13.402 1.00 89.56 94 THR A C 1
ATOM 747 O O . THR A 1 94 ? -6.300 11.564 12.720 1.00 89.56 94 THR A O 1
ATOM 750 N N . ASN A 1 95 ? -5.944 12.583 14.695 1.00 88.75 95 ASN A N 1
ATOM 751 C CA . ASN A 1 95 ? -5.529 11.375 15.402 1.00 88.75 95 ASN A CA 1
ATOM 752 C C . ASN A 1 95 ? -6.610 10.280 15.352 1.00 88.75 95 ASN A C 1
ATOM 754 O O . ASN A 1 95 ? -7.802 10.576 15.434 1.00 88.75 95 ASN A O 1
ATOM 758 N N . GLY A 1 96 ? -6.187 9.019 15.252 1.00 89.62 96 GLY A N 1
ATOM 759 C CA . GLY A 1 96 ? -7.096 7.872 15.159 1.00 89.62 96 GLY A CA 1
ATOM 760 C C . GLY A 1 96 ? -7.830 7.759 13.819 1.00 89.62 96 GLY A C 1
ATOM 761 O O . GLY A 1 96 ? -8.851 7.077 13.744 1.00 89.62 96 GLY A O 1
ATOM 762 N N . THR A 1 97 ? -7.343 8.423 12.766 1.00 94.62 97 THR A N 1
ATOM 763 C CA . THR A 1 97 ? -7.869 8.261 11.405 1.00 94.62 97 THR A CA 1
ATOM 764 C C . THR A 1 97 ? -6.768 7.908 10.415 1.00 94.62 97 THR A C 1
ATOM 766 O O . THR A 1 97 ? -5.583 8.169 10.647 1.00 94.62 97 THR A O 1
ATOM 769 N N . TYR A 1 98 ? -7.174 7.284 9.318 1.00 93.75 98 TYR A N 1
ATOM 770 C CA . TYR A 1 98 ? -6.309 6.813 8.250 1.00 93.75 98 TYR A CA 1
ATOM 771 C C . TYR A 1 98 ? -6.830 7.329 6.909 1.00 93.75 98 TYR A C 1
ATOM 773 O O . TYR A 1 98 ? -8.038 7.466 6.740 1.00 93.75 98 TYR A O 1
ATOM 781 N N . ILE A 1 99 ? -5.930 7.632 5.979 1.00 93.25 99 ILE A N 1
ATOM 782 C CA . ILE A 1 99 ? -6.251 8.130 4.636 1.00 93.25 99 ILE A CA 1
ATOM 783 C C . ILE A 1 99 ? -5.940 7.020 3.636 1.00 93.25 99 ILE A C 1
ATOM 785 O O . ILE A 1 99 ? -4.826 6.497 3.646 1.00 93.25 99 ILE A O 1
ATOM 789 N N . SER A 1 100 ? -6.919 6.656 2.813 1.00 91.12 100 SER A N 1
ATOM 790 C CA . SER A 1 100 ? -6.770 5.708 1.706 1.00 91.12 100 SER A CA 1
ATOM 791 C C . SER A 1 100 ? -5.837 6.274 0.638 1.00 91.12 100 SER A C 1
ATOM 793 O O . SER A 1 100 ? -5.991 7.425 0.230 1.00 91.12 100 SER A O 1
ATOM 795 N N . LEU A 1 101 ? -4.891 5.462 0.167 1.00 88.12 101 LEU A N 1
ATOM 796 C CA . LEU A 1 101 ? -3.965 5.854 -0.899 1.00 88.12 101 LEU A CA 1
ATOM 797 C C . LEU A 1 101 ? -4.599 5.830 -2.298 1.00 88.12 101 LEU A C 1
ATOM 799 O O . LEU A 1 101 ? -4.035 6.406 -3.218 1.00 88.12 101 LEU A O 1
ATOM 803 N N . PHE A 1 102 ? -5.767 5.204 -2.471 1.00 84.44 102 PHE A N 1
ATOM 804 C CA . PHE A 1 102 ? -6.432 5.128 -3.776 1.00 84.44 102 PHE A CA 1
ATOM 805 C C . PHE A 1 102 ? -7.339 6.319 -4.071 1.00 84.44 102 PHE A C 1
ATOM 807 O O . PHE A 1 102 ? -7.393 6.811 -5.194 1.00 84.44 102 PHE A O 1
ATOM 814 N N . ASP A 1 103 ? -8.111 6.748 -3.076 1.00 87.81 103 ASP A N 1
ATOM 815 C CA . ASP A 1 103 ? -9.198 7.709 -3.268 1.00 87.81 103 ASP A CA 1
ATOM 816 C C . ASP A 1 103 ? -9.207 8.829 -2.223 1.00 87.81 103 ASP A C 1
ATOM 818 O O . ASP A 1 103 ? -10.116 9.662 -2.212 1.00 87.81 103 ASP A O 1
ATOM 822 N N . ASN A 1 104 ? -8.185 8.882 -1.361 1.00 88.88 104 ASN A N 1
ATOM 823 C CA . ASN A 1 104 ? -8.047 9.854 -0.278 1.00 88.88 104 ASN A CA 1
ATOM 824 C C . ASN A 1 104 ? -9.221 9.859 0.718 1.00 88.88 104 ASN A C 1
ATOM 826 O O . ASN A 1 104 ? -9.393 10.827 1.465 1.00 88.88 104 ASN A O 1
ATOM 830 N N . GLN A 1 105 ? -10.030 8.792 0.767 1.00 92.88 105 GLN A N 1
ATOM 831 C CA . GLN A 1 105 ? -11.067 8.666 1.785 1.00 92.88 105 GLN A CA 1
ATOM 832 C C . GLN A 1 105 ? -10.451 8.515 3.173 1.00 92.88 105 GLN A C 1
ATOM 834 O O . GLN A 1 105 ? -9.455 7.818 3.371 1.00 92.88 105 GLN A O 1
ATOM 839 N N . VAL A 1 106 ? -11.070 9.176 4.150 1.00 95.00 106 VAL A N 1
ATOM 840 C CA . VAL A 1 106 ? -10.652 9.113 5.549 1.00 95.00 106 VAL A CA 1
ATOM 841 C C . VAL A 1 106 ? -11.510 8.090 6.274 1.00 95.00 106 VAL A C 1
ATOM 843 O O . VAL A 1 106 ? -12.731 8.230 6.312 1.00 95.00 106 VAL A O 1
ATOM 846 N N . ILE A 1 107 ? -10.864 7.110 6.898 1.00 95.50 107 ILE A N 1
ATOM 847 C CA . ILE A 1 107 ? -11.511 6.118 7.756 1.00 95.50 107 ILE A CA 1
ATOM 848 C C . ILE A 1 107 ? -11.060 6.279 9.205 1.00 95.50 107 ILE A C 1
ATOM 850 O O . ILE A 1 107 ? -9.962 6.758 9.503 1.00 95.50 107 ILE A O 1
ATOM 854 N N . THR A 1 108 ? -11.906 5.857 10.132 1.00 96.31 108 THR A N 1
ATOM 855 C CA . THR A 1 108 ? -11.583 5.793 11.557 1.00 96.31 108 THR A CA 1
ATOM 856 C C . THR A 1 108 ? -10.734 4.566 11.884 1.00 96.31 108 THR A C 1
ATOM 858 O O . THR A 1 108 ? -10.740 3.558 11.180 1.00 96.31 108 THR A O 1
ATOM 861 N N . GLU A 1 109 ? -10.037 4.604 13.018 1.00 93.69 109 GLU A N 1
ATOM 862 C CA . GLU A 1 109 ? -9.309 3.445 13.541 1.00 93.69 109 GLU A CA 1
ATOM 863 C C . GLU A 1 109 ? 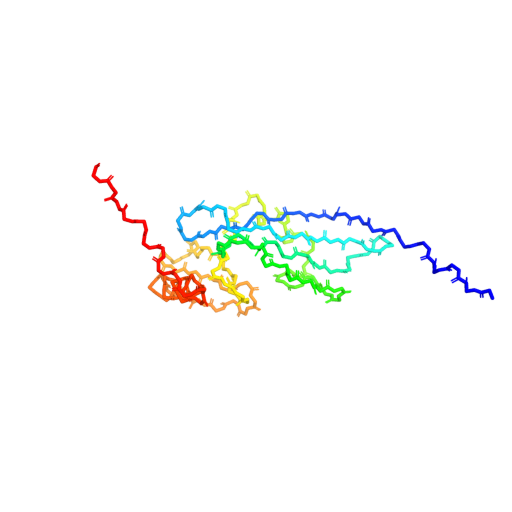-10.221 2.235 13.782 1.00 93.69 109 GLU A C 1
ATOM 865 O O . GLU A 1 109 ? -9.814 1.097 13.556 1.00 93.69 109 GLU A O 1
ATOM 870 N N . THR A 1 110 ? -11.479 2.462 14.171 1.00 94.25 110 THR A N 1
ATOM 871 C CA . THR A 1 110 ? -12.442 1.366 14.359 1.00 94.25 110 THR A CA 1
ATOM 872 C C . THR A 1 110 ? -12.758 0.669 13.035 1.00 94.25 110 THR A C 1
ATOM 874 O O . THR A 1 110 ? -12.792 -0.560 12.990 1.00 94.25 110 THR A O 1
ATOM 877 N N . GLU A 1 111 ? -12.946 1.428 11.955 1.00 93.88 111 GLU A N 1
ATOM 878 C CA . GLU A 1 111 ? -13.166 0.879 10.612 1.00 93.88 111 GLU A CA 1
ATOM 879 C C . GLU A 1 111 ? -11.918 0.156 10.099 1.00 93.88 111 GLU A C 1
ATOM 881 O O . GLU A 1 111 ? -12.018 -0.979 9.635 1.00 93.88 111 GLU A O 1
ATOM 886 N N . ALA A 1 112 ? -10.730 0.739 10.289 1.00 92.31 112 ALA A N 1
ATOM 887 C CA . ALA A 1 112 ? -9.465 0.107 9.920 1.00 92.31 112 ALA A CA 1
ATOM 888 C C . ALA A 1 112 ? -9.282 -1.257 10.613 1.00 92.31 112 ALA A C 1
ATOM 890 O O . ALA A 1 112 ? -8.915 -2.244 9.974 1.00 92.31 112 ALA A O 1
ATOM 891 N N . ILE A 1 113 ? -9.600 -1.349 11.910 1.00 91.12 113 ILE A N 1
ATOM 892 C CA . ILE A 1 113 ? -9.559 -2.609 12.669 1.00 91.12 113 ILE A CA 1
ATOM 893 C C . ILE A 1 113 ? -10.560 -3.627 12.108 1.00 91.12 113 ILE A C 1
ATOM 895 O O . ILE A 1 113 ? -10.258 -4.821 12.044 1.00 91.12 113 ILE A O 1
ATOM 899 N N . GLN A 1 114 ? -11.757 -3.193 11.711 1.00 90.50 114 GLN A N 1
ATOM 900 C CA . GLN A 1 114 ? -12.760 -4.083 11.121 1.00 90.50 114 GLN A CA 1
ATOM 901 C C . GLN A 1 114 ? -12.301 -4.642 9.771 1.00 90.50 114 GLN A C 1
ATOM 903 O O . GLN A 1 114 ? -12.424 -5.849 9.553 1.00 90.50 114 GLN A O 1
ATOM 908 N N . ILE A 1 115 ? -11.735 -3.794 8.909 1.00 88.94 115 ILE A N 1
ATOM 909 C CA . ILE A 1 115 ? -11.163 -4.183 7.614 1.00 88.94 115 ILE A CA 1
ATOM 910 C C . ILE A 1 115 ? -10.033 -5.190 7.832 1.00 88.94 115 ILE A C 1
ATOM 912 O O . ILE A 1 115 ? -10.102 -6.310 7.327 1.00 88.94 115 ILE A O 1
ATOM 916 N N . TYR A 1 116 ? -9.056 -4.849 8.677 1.00 86.62 116 TYR A N 1
ATOM 917 C CA . TYR A 1 116 ? -7.904 -5.704 8.961 1.00 86.62 116 TYR A CA 1
ATOM 918 C C . TYR A 1 116 ? -8.316 -7.087 9.482 1.00 86.62 116 TYR A C 1
ATOM 920 O O . TYR A 1 116 ? -7.855 -8.115 8.987 1.00 86.62 116 TYR A O 1
ATOM 928 N N . ASN A 1 117 ? -9.253 -7.132 10.434 1.00 83.19 117 ASN A N 1
ATOM 929 C CA . ASN A 1 117 ? -9.763 -8.388 10.984 1.00 83.19 117 ASN A CA 1
ATOM 930 C C . ASN A 1 117 ? -10.563 -9.209 9.968 1.00 83.19 117 ASN A C 1
ATOM 932 O O . ASN A 1 117 ? -10.573 -10.437 10.051 1.00 83.19 117 ASN A O 1
ATOM 936 N N . LYS A 1 118 ? -11.268 -8.562 9.034 1.00 80.38 118 LYS A N 1
ATOM 937 C CA . LYS A 1 118 ? -11.986 -9.257 7.960 1.00 80.38 118 LYS A CA 1
ATOM 938 C C . LYS A 1 118 ? -10.996 -9.926 7.011 1.00 80.38 118 LYS A C 1
ATOM 940 O O . LYS A 1 118 ? -11.170 -11.106 6.715 1.00 80.38 118 LYS A O 1
ATOM 945 N N . SER A 1 119 ? -9.949 -9.212 6.609 1.00 70.81 119 SER A N 1
ATOM 946 C CA . SER A 1 119 ? -8.894 -9.735 5.738 1.00 70.81 119 SER A CA 1
ATOM 947 C C . SER A 1 119 ? -8.148 -10.899 6.386 1.00 70.81 119 SER A C 1
ATOM 949 O O . SER A 1 119 ? -7.977 -11.938 5.757 1.00 70.81 119 SER A O 1
ATOM 951 N N . TYR A 1 120 ? -7.834 -10.800 7.682 1.00 62.59 120 TYR A N 1
ATOM 952 C CA . TYR A 1 120 ? -7.218 -11.891 8.450 1.00 62.59 120 TYR A CA 1
ATOM 953 C C . TYR A 1 120 ? -8.101 -13.148 8.568 1.00 62.59 120 TYR A C 1
ATOM 955 O O . TYR A 1 120 ? -7.601 -14.252 8.773 1.00 62.59 120 TYR A O 1
ATOM 963 N N . ARG A 1 121 ? -9.430 -13.001 8.483 1.00 52.53 121 ARG A N 1
ATOM 964 C CA . ARG A 1 121 ? -10.398 -14.096 8.678 1.00 52.53 121 ARG A CA 1
ATOM 965 C C . ARG A 1 121 ? -10.776 -14.842 7.401 1.00 52.53 121 ARG A C 1
ATOM 967 O O . ARG A 1 121 ? -11.416 -15.889 7.508 1.00 52.53 121 ARG A O 1
ATOM 974 N N . LEU A 1 122 ? -10.401 -14.344 6.222 1.00 48.47 122 LEU A N 1
ATOM 975 C CA . LEU A 1 122 ? -10.747 -14.982 4.946 1.00 48.47 122 LEU A CA 1
ATOM 976 C C . LEU A 1 122 ? -10.054 -16.346 4.728 1.00 48.47 122 LEU A C 1
ATOM 978 O O . LEU A 1 122 ? -10.549 -17.125 3.921 1.00 48.47 122 LEU A O 1
ATOM 982 N N . ASP A 1 123 ? -9.043 -16.704 5.532 1.00 45.84 123 ASP A N 1
ATOM 983 C CA . ASP A 1 123 ? -8.393 -18.032 5.513 1.00 45.84 123 ASP A CA 1
ATOM 984 C C . ASP A 1 123 ? -8.969 -19.050 6.517 1.00 45.84 123 ASP A C 1
ATOM 986 O O . ASP A 1 123 ? -8.386 -20.107 6.765 1.00 45.84 123 ASP A O 1
ATOM 990 N N . GLY A 1 124 ? -10.115 -18.765 7.144 1.00 43.31 124 GLY A N 1
ATOM 991 C CA . GLY A 1 124 ? -10.809 -19.735 8.006 1.00 43.31 124 GLY A CA 1
ATOM 992 C C . GLY A 1 124 ? -10.116 -20.059 9.340 1.00 43.31 124 GLY A C 1
ATOM 993 O O . GLY A 1 124 ? -10.672 -20.808 10.144 1.00 43.31 124 GLY A O 1
ATOM 994 N N . TYR A 1 125 ? -8.960 -19.460 9.632 1.00 42.69 125 TYR A N 1
ATOM 995 C CA . TYR A 1 125 ? -8.282 -19.556 10.923 1.00 42.69 125 TYR A CA 1
ATOM 996 C C . TYR A 1 125 ? -8.292 -18.200 11.634 1.00 42.69 125 TYR A C 1
ATOM 998 O O . TYR A 1 125 ? -7.577 -17.273 11.273 1.00 42.69 125 TYR A O 1
ATOM 1006 N N .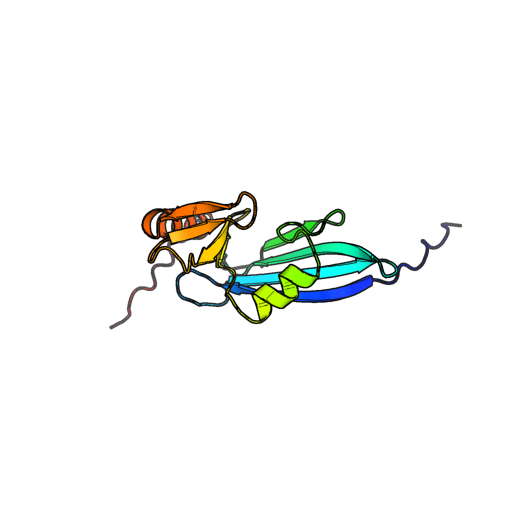 ASN A 1 126 ? -9.094 -18.089 12.698 1.00 40.97 126 ASN A N 1
ATOM 1007 C CA . ASN A 1 126 ? -8.949 -17.018 13.685 1.00 40.97 126 ASN A CA 1
ATOM 1008 C C . ASN A 1 126 ? -7.596 -17.207 14.383 1.00 40.97 126 ASN A C 1
ATOM 1010 O O . ASN A 1 126 ? -7.490 -17.984 15.334 1.00 40.97 126 ASN A O 1
ATOM 1014 N N . ILE A 1 127 ? -6.564 -16.499 13.938 1.00 47.97 127 ILE A N 1
ATOM 1015 C CA . ILE A 1 127 ? -5.319 -16.392 14.696 1.00 47.97 127 ILE A CA 1
ATOM 1016 C C . ILE A 1 127 ? -5.505 -15.249 15.686 1.00 47.97 127 ILE A C 1
ATOM 1018 O O . ILE A 1 127 ? -5.014 -14.139 15.516 1.00 47.97 127 ILE A O 1
ATOM 1022 N N . GLY A 1 128 ? -6.270 -15.524 16.741 1.00 39.16 128 GLY A N 1
ATOM 1023 C CA . GLY A 1 128 ? -6.059 -14.783 17.969 1.00 39.16 128 GLY A CA 1
ATOM 1024 C C . GLY A 1 128 ? -4.640 -15.100 18.423 1.00 39.16 128 GLY A C 1
ATOM 1025 O O . GLY A 1 128 ? -4.315 -16.273 18.626 1.00 39.16 128 GLY A O 1
ATOM 1026 N N . TRP A 1 129 ? -3.801 -14.080 18.601 1.00 39.38 129 TRP A N 1
ATOM 1027 C CA . TRP A 1 129 ? -2.700 -14.188 19.549 1.00 39.38 129 TRP A CA 1
ATOM 1028 C C . TRP A 1 129 ? -3.347 -14.469 20.905 1.00 39.38 129 TRP A C 1
ATOM 1030 O O . TRP A 1 129 ? -3.713 -13.565 21.650 1.00 39.38 129 TRP A O 1
ATOM 1040 N N . ASN A 1 130 ? -3.587 -15.749 21.194 1.00 35.81 130 ASN A N 1
ATOM 1041 C CA . ASN A 1 130 ? -3.849 -16.192 22.543 1.00 35.81 130 ASN A CA 1
ATOM 1042 C C . ASN A 1 130 ? -2.595 -15.801 23.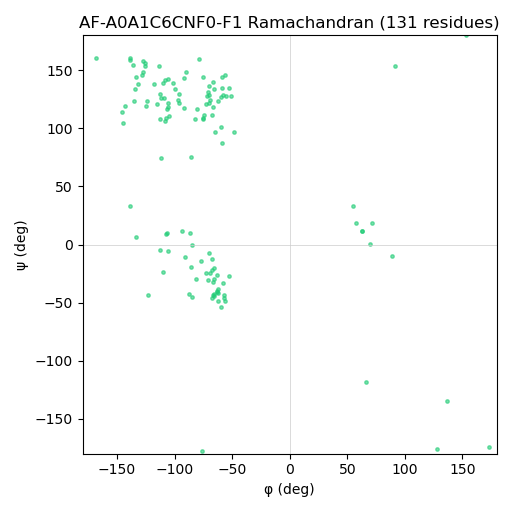310 1.00 35.81 130 ASN A C 1
ATOM 1044 O O . 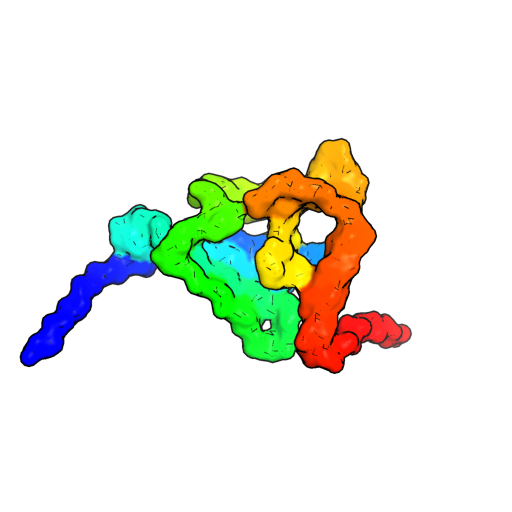ASN A 1 130 ? -1.567 -16.467 23.177 1.00 35.81 130 ASN A O 1
ATOM 1048 N N . ASN A 1 131 ? -2.685 -14.697 24.053 1.00 37.88 131 ASN A N 1
ATOM 1049 C CA . ASN A 1 131 ? -1.754 -14.344 25.107 1.00 37.88 131 ASN A CA 1
ATOM 1050 C C . ASN A 1 131 ? -1.582 -15.591 25.977 1.00 37.88 131 ASN A C 1
ATOM 1052 O O . ASN A 1 131 ? -2.425 -15.903 26.821 1.00 37.88 131 ASN A O 1
ATOM 1056 N N . ARG A 1 132 ? -0.524 -16.358 25.712 1.00 29.81 132 ARG A N 1
ATOM 1057 C CA . ARG A 1 132 ? -0.063 -17.383 26.631 1.00 29.81 132 ARG A CA 1
ATOM 1058 C C . ARG A 1 132 ? 0.640 -16.633 27.754 1.00 29.81 132 ARG A C 1
ATOM 1060 O O . ARG A 1 132 ? 1.664 -16.000 27.521 1.00 29.81 132 ARG A O 1
ATOM 1067 N N . ILE A 1 133 ? -0.058 -16.667 28.887 1.00 38.44 133 ILE A N 1
ATOM 1068 C CA . ILE A 1 133 ? 0.334 -16.380 30.272 1.00 38.44 133 ILE A CA 1
ATOM 1069 C C . ILE A 1 133 ? 1.840 -16.531 30.495 1.00 38.44 133 ILE A C 1
ATOM 1071 O O . ILE A 1 133 ? 2.377 -17.587 30.086 1.00 38.44 133 ILE A O 1
#

Nearest PDB structures (foldseek):
  4xpk-assembly1_A  TM=3.541E-01  e=5.457E-01  Campylobacter jejuni subsp. jejuni PT14
  4zsx-assembly1_B  TM=5.915E-01  e=4.573E+00  Aquifex aeolicus VF5
  6slc-assembly1_CCC  TM=2.604E-01  e=7.273E-01  Streptomyces sp. Ag82_O1-9
  6slc-assembly1_BBB  TM=2.634E-01  e=1.722E+00  Streptomyces sp. Ag82_O1-9

Foldseek 3Di:
DPDDDPDKDKAWLAKAFAAAPVRHGFWIKIWIDTNNHTFWIWIFGNLEPDHTDIDIDRHDDPLDPDSVVRVCCNPPWHWYDQAVQAIWTQDPVDHQWIARSRPRDIDGVVVSVVSNQVRSPPVVDPPDPPPDD

Mean predicted aligned error: 9.78 Å

Radius of gyration: 17.17 Å; Cα contacts (8 Å, |Δi|>4): 241; chains: 1; bounding box: 29×37×67 Å

pLDDT: mean 76.58, std 15.91, range [29.81, 96.31]

Solvent-accessible surface area (backbone atoms only — not comparable to full-atom values): 7778 Å² total; per-residue (Å²): 131,85,75,77,73,81,90,69,52,74,44,81,71,49,72,28,70,23,17,35,96,84,71,45,80,24,31,36,42,32,34,30,23,46,73,85,39,85,38,10,33,40,36,42,32,56,69,53,93,73,79,61,52,73,50,77,43,74,71,53,59,74,76,35,96,46,80,66,52,48,58,46,42,60,72,76,47,68,37,28,45,39,44,90,96,37,43,28,33,75,34,88,90,42,86,67,28,30,30,30,57,83,76,64,50,76,41,46,50,70,54,51,51,51,49,30,54,51,48,48,42,76,75,78,49,84,78,68,83,71,81,78,127

Secondary structure (DSSP, 8-state):
--PPPP---EEEEEEEEEE-TTS-EEEEEEEEEETTEEEEEEEEE-SSSSSPEEEEESSS-TT-SSHHHHHHHHHT-PEEEEETTEEEEE-TTSTTEEEETTT--EEEHHHHHHHHHHHHHTTS---------

Sequence (133 aa):
MQGSQPEHDVRVLGMCPLYGLDDNLTGYYVLFLRDGEPNGYLLISFLHVGTPVVDLAFDGLGIFDDTQDVQMYTNTERVRYLGPDEFYVKNLSTNGTYISLFDNQVITETEAIQIYNKSYRLDGYNIGWNNRI